Protein AF-A0A1H8B2S6-F1 (afdb_monomer_lite)

Structure (mmCIF, N/CA/C/O backbone):
data_AF-A0A1H8B2S6-F1
#
_entry.id   AF-A0A1H8B2S6-F1
#
loop_
_atom_site.group_PDB
_atom_site.id
_atom_site.type_symbol
_atom_site.label_atom_id
_atom_site.label_alt_id
_atom_site.label_comp_id
_atom_site.label_asym_id
_atom_site.label_entity_id
_atom_site.label_seq_id
_atom_site.pdbx_PDB_ins_code
_atom_site.Cartn_x
_atom_site.Cartn_y
_atom_site.Cartn_z
_atom_site.occupancy
_atom_site.B_iso_or_equiv
_atom_site.auth_seq_id
_atom_site.auth_comp_id
_atom_site.auth_asym_id
_atom_site.auth_atom_id
_atom_site.pdbx_PDB_model_num
ATOM 1 N N . MET A 1 1 ? 1.988 -7.710 14.280 1.00 56.19 1 MET A N 1
ATOM 2 C CA . MET A 1 1 ? 1.176 -6.472 14.354 1.00 56.19 1 MET A CA 1
ATOM 3 C C . MET A 1 1 ? 1.714 -5.464 13.348 1.00 56.19 1 MET A C 1
ATOM 5 O O . MET A 1 1 ? 2.924 -5.294 13.292 1.00 56.19 1 MET A O 1
ATOM 9 N N . LEU A 1 2 ? 0.861 -4.833 12.533 1.00 63.38 2 LEU A N 1
ATOM 10 C CA . LEU A 1 2 ? 1.284 -3.768 11.609 1.00 63.38 2 LEU A CA 1
ATOM 11 C C . LEU A 1 2 ? 1.511 -2.454 12.372 1.00 63.38 2 LEU A C 1
ATOM 13 O O . LEU A 1 2 ? 0.893 -2.241 13.412 1.00 63.38 2 LEU A O 1
ATOM 17 N N . GLU A 1 3 ? 2.323 -1.538 11.832 1.00 60.88 3 GLU A N 1
ATOM 18 C CA . GLU A 1 3 ? 2.626 -0.228 12.457 1.00 60.88 3 GLU A CA 1
ATOM 19 C C . GLU A 1 3 ? 1.381 0.630 12.747 1.00 60.88 3 GLU A C 1
ATOM 21 O O . GLU A 1 3 ? 1.406 1.519 13.592 1.00 60.88 3 GLU A O 1
ATOM 26 N N . ASN A 1 4 ? 0.259 0.329 12.096 1.00 59.06 4 ASN A N 1
ATOM 27 C CA . ASN A 1 4 ? -1.037 0.942 12.372 1.00 59.06 4 ASN A CA 1
ATOM 28 C C . ASN A 1 4 ? -1.821 0.315 13.539 1.00 59.06 4 ASN A C 1
ATOM 30 O O . ASN A 1 4 ? -2.998 0.637 13.709 1.00 59.06 4 ASN A O 1
ATOM 34 N N . GLY A 1 5 ? -1.233 -0.613 14.295 1.00 60.88 5 GLY A N 1
ATOM 35 C CA . GLY A 1 5 ? -1.911 -1.329 15.380 1.00 60.88 5 GLY A CA 1
ATOM 36 C C . GLY A 1 5 ? -3.005 -2.289 14.902 1.00 60.88 5 GLY A C 1
ATOM 37 O O . GLY A 1 5 ? -3.838 -2.713 15.695 1.00 60.88 5 GLY A O 1
ATOM 38 N N . LYS A 1 6 ? -3.031 -2.617 13.603 1.00 64.00 6 LYS A N 1
ATOM 39 C CA . LYS A 1 6 ? -3.964 -3.584 13.012 1.00 64.00 6 LYS A CA 1
ATOM 40 C C . LYS A 1 6 ? -3.257 -4.904 12.743 1.00 64.00 6 LYS A C 1
ATOM 42 O O . LYS A 1 6 ? -2.095 -4.926 12.341 1.00 64.00 6 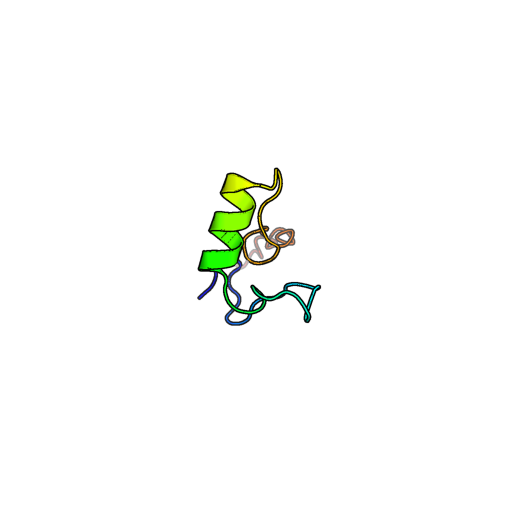LYS A O 1
ATOM 47 N N . GLU A 1 7 ? -3.985 -5.995 12.912 1.00 66.25 7 GLU A N 1
ATOM 48 C CA . GLU A 1 7 ? -3.527 -7.332 12.522 1.00 66.25 7 GLU A CA 1
ATOM 49 C C . GLU A 1 7 ? -3.687 -7.557 11.013 1.00 66.25 7 GLU A C 1
ATOM 51 O O . GLU A 1 7 ? -2.926 -8.307 10.411 1.00 66.25 7 GLU A O 1
ATOM 56 N N . VAL A 1 8 ? -4.618 -6.828 10.385 1.00 68.19 8 VAL A N 1
ATOM 57 C CA . VAL A 1 8 ? -4.978 -6.975 8.971 1.00 68.19 8 VAL A CA 1
ATOM 58 C C . VAL A 1 8 ? -4.690 -5.691 8.190 1.00 68.19 8 VAL A C 1
ATOM 60 O O . VAL A 1 8 ? -4.983 -4.576 8.638 1.00 68.19 8 VAL A O 1
ATOM 63 N N . CYS A 1 9 ? -4.136 -5.846 6.985 1.00 75.56 9 CYS A N 1
ATOM 64 C CA . CYS A 1 9 ? -3.909 -4.743 6.058 1.00 75.56 9 CYS A CA 1
ATOM 65 C C . CYS A 1 9 ? -5.244 -4.091 5.663 1.00 75.56 9 CYS A C 1
ATOM 67 O O . CYS A 1 9 ? -6.107 -4.715 5.053 1.00 75.56 9 CYS A O 1
ATOM 69 N N . ASN A 1 10 ? -5.406 -2.804 5.971 1.00 75.38 10 ASN A N 1
ATOM 70 C CA . ASN A 1 10 ? -6.611 -2.026 5.667 1.00 75.38 10 ASN A CA 1
ATOM 71 C C . ASN A 1 10 ? -6.514 -1.271 4.332 1.00 75.38 10 ASN A C 1
ATOM 73 O O . ASN A 1 10 ? -7.089 -0.188 4.185 1.00 75.38 10 ASN A O 1
ATOM 77 N N . CYS A 1 11 ? -5.735 -1.785 3.379 1.00 80.69 11 CYS A N 1
ATOM 78 C CA . CYS A 1 11 ? -5.645 -1.172 2.062 1.00 80.69 11 CYS A CA 1
ATOM 79 C C . CYS A 1 11 ? -7.013 -1.245 1.368 1.00 80.69 11 CYS A C 1
ATOM 81 O O . CYS A 1 11 ? -7.639 -2.296 1.315 1.00 80.69 11 CYS A O 1
ATOM 83 N N . LYS A 1 12 ? -7.485 -0.128 0.812 1.00 80.06 12 LYS A N 1
ATOM 84 C CA . LYS A 1 12 ? -8.769 -0.099 0.090 1.00 80.06 12 LYS A CA 1
ATOM 85 C C . LYS A 1 12 ? -8.725 -0.813 -1.266 1.00 80.06 12 LYS A C 1
ATOM 87 O O . LYS A 1 12 ? -9.767 -1.108 -1.831 1.00 80.06 12 LYS A O 1
ATOM 92 N N . ILE A 1 13 ? -7.523 -1.051 -1.792 1.00 82.75 13 ILE A N 1
ATOM 93 C CA . ILE A 1 13 ? -7.298 -1.680 -3.094 1.00 82.75 13 ILE A CA 1
ATOM 94 C C . ILE A 1 13 ? -7.088 -3.174 -2.850 1.00 82.75 13 ILE A C 1
ATOM 96 O O . ILE A 1 13 ? -5.968 -3.592 -2.548 1.00 82.75 13 ILE A O 1
ATOM 100 N N . LYS A 1 14 ? -8.174 -3.948 -2.924 1.00 82.62 14 LYS A N 1
ATOM 101 C CA . LYS A 1 14 ? -8.153 -5.400 -2.690 1.00 82.62 14 LYS A CA 1
ATOM 102 C C . LYS A 1 14 ? -7.471 -6.163 -3.827 1.00 82.62 14 LYS A C 1
ATOM 104 O O . LYS A 1 14 ? -6.76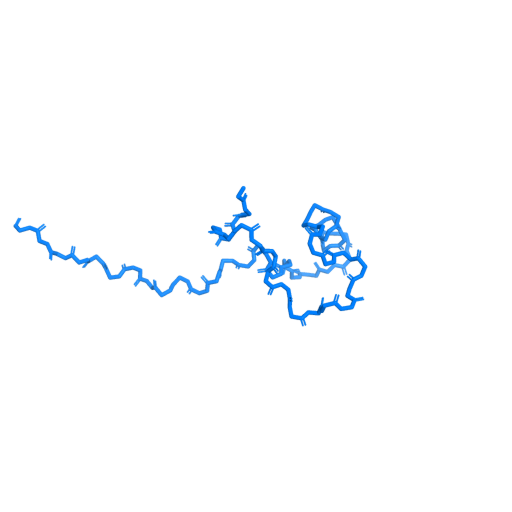5 -7.121 -3.552 1.00 82.62 14 LYS A O 1
ATOM 109 N N . ASP A 1 15 ? -7.569 -5.660 -5.057 1.00 84.75 15 ASP A N 1
ATOM 110 C CA . ASP A 1 15 ? -6.941 -6.262 -6.248 1.00 84.75 15 ASP A CA 1
ATOM 111 C C . ASP A 1 15 ? -5.444 -5.935 -6.381 1.00 84.75 15 ASP A C 1
ATOM 113 O O . ASP A 1 15 ? -4.797 -6.249 -7.377 1.00 84.75 15 ASP A O 1
ATOM 117 N N . CYS A 1 16 ? -4.865 -5.249 -5.393 1.00 83.44 16 CYS A N 1
ATOM 118 C CA . CYS A 1 16 ? -3.444 -4.942 -5.411 1.00 83.44 16 CYS A CA 1
ATOM 119 C C . CYS A 1 16 ? -2.639 -6.239 -5.216 1.00 83.44 16 CYS A C 1
ATOM 121 O O . CYS A 1 16 ? -2.860 -6.923 -4.217 1.00 83.44 16 CYS A O 1
ATOM 123 N N . PRO A 1 17 ? -1.617 -6.530 -6.045 1.00 85.81 17 PRO A N 1
ATOM 124 C CA . PRO A 1 17 ? -0.769 -7.715 -5.863 1.00 85.81 17 PRO A CA 1
ATOM 125 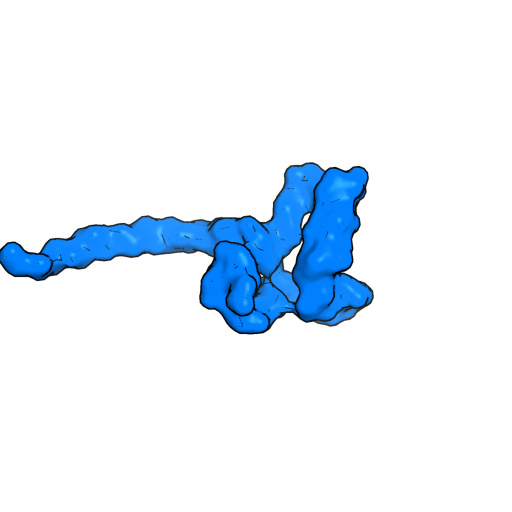C C . PRO A 1 17 ? 0.009 -7.699 -4.535 1.00 85.81 17 PRO A C 1
ATOM 127 O O . PRO A 1 17 ? 0.513 -8.724 -4.088 1.00 85.81 17 PRO A O 1
ATOM 130 N N . ARG A 1 18 ? 0.092 -6.528 -3.886 1.00 85.56 18 ARG A N 1
ATOM 131 C CA . ARG A 1 18 ? 0.719 -6.313 -2.574 1.00 85.56 18 ARG A CA 1
ATOM 132 C C . ARG A 1 18 ? -0.310 -6.182 -1.439 1.00 85.56 18 ARG A C 1
ATOM 134 O O . ARG A 1 18 ? 0.019 -5.697 -0.357 1.00 85.56 18 ARG A O 1
ATOM 141 N N . PHE A 1 19 ? -1.578 -6.529 -1.675 1.00 83.06 19 PHE A N 1
ATOM 142 C CA . PHE A 1 19 ? -2.598 -6.568 -0.625 1.00 83.06 19 PHE A CA 1
ATOM 143 C C . PHE A 1 19 ? -2.224 -7.635 0.417 1.00 83.06 19 PHE A C 1
ATOM 145 O O . PHE A 1 19 ? -1.798 -8.729 0.066 1.00 83.06 19 PHE A O 1
ATOM 152 N N . GLY A 1 20 ? -2.283 -7.299 1.709 1.00 78.81 20 GLY A N 1
ATOM 153 C CA . GLY A 1 20 ? -1.800 -8.170 2.797 1.00 78.81 20 GLY A CA 1
ATOM 154 C C . GLY A 1 20 ? -0.271 -8.248 2.948 1.00 78.81 20 GLY A C 1
ATOM 155 O O . GLY A 1 20 ? 0.220 -8.426 4.058 1.00 78.81 20 GLY A O 1
ATOM 156 N N . LYS A 1 21 ? 0.490 -8.011 1.876 1.00 84.44 21 LYS A N 1
ATOM 157 C CA . LYS A 1 21 ? 1.962 -8.007 1.850 1.00 84.44 21 LYS A CA 1
ATOM 158 C C . LYS A 1 21 ? 2.524 -6.628 2.196 1.00 84.44 21 LYS A C 1
ATOM 160 O O . LYS A 1 21 ? 2.951 -5.860 1.333 1.00 84.44 21 LYS A O 1
ATOM 165 N N . CYS A 1 22 ? 2.470 -6.271 3.477 1.00 77.94 22 CYS A N 1
ATOM 166 C CA . CYS A 1 22 ? 2.848 -4.930 3.926 1.00 77.94 22 CYS A CA 1
ATOM 167 C C . CYS A 1 22 ? 4.321 -4.578 3.676 1.00 77.94 22 CYS A C 1
ATOM 169 O O . CYS A 1 22 ? 4.597 -3.418 3.385 1.00 77.94 22 CY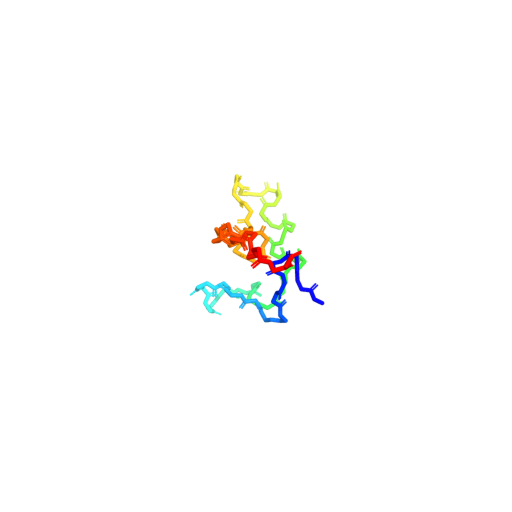S A O 1
ATOM 171 N N . GLU A 1 23 ? 5.237 -5.543 3.739 1.00 80.56 23 GLU A N 1
ATOM 172 C CA . GLU A 1 23 ? 6.668 -5.322 3.496 1.00 80.56 23 GLU A CA 1
ATOM 173 C C . GLU A 1 23 ? 6.942 -4.919 2.039 1.00 80.56 23 GLU A C 1
ATOM 175 O O . GLU A 1 23 ? 7.370 -3.791 1.790 1.00 80.56 23 GLU A O 1
ATOM 180 N N . GLU A 1 24 ? 6.516 -5.749 1.079 1.00 85.69 24 GLU A N 1
ATOM 181 C CA . GLU A 1 24 ? 6.597 -5.448 -0.361 1.00 85.69 24 GLU A CA 1
ATOM 182 C C . GLU A 1 24 ? 5.875 -4.131 -0.715 1.00 85.69 24 GLU A C 1
ATOM 184 O O . GLU A 1 24 ? 6.306 -3.343 -1.563 1.00 85.69 24 GLU A O 1
ATOM 189 N N . CYS A 1 25 ? 4.742 -3.857 -0.055 1.00 84.56 25 CYS A N 1
ATOM 190 C CA . CYS A 1 25 ? 4.005 -2.608 -0.227 1.00 84.56 25 CYS A CA 1
ATOM 191 C C . CYS A 1 25 ? 4.820 -1.398 0.251 1.00 84.56 25 CYS A C 1
ATOM 193 O O . CYS A 1 25 ? 4.837 -0.364 -0.419 1.00 84.56 25 CYS A O 1
ATOM 195 N N . MET A 1 26 ? 5.523 -1.510 1.379 1.00 81.88 26 MET A N 1
ATOM 196 C CA . MET A 1 26 ? 6.374 -0.440 1.895 1.00 81.88 26 MET A CA 1
ATOM 197 C C . MET A 1 26 ? 7.562 -0.159 0.987 1.00 81.88 26 MET A C 1
ATOM 199 O O . MET A 1 26 ? 7.829 1.010 0.722 1.00 81.88 26 MET A O 1
ATOM 203 N N . GLU A 1 27 ? 8.243 -1.185 0.488 1.00 87.75 27 GLU A N 1
ATOM 204 C CA . GLU A 1 27 ? 9.378 -1.010 -0.422 1.00 87.75 27 GLU A CA 1
ATOM 205 C C . GLU A 1 27 ? 8.958 -0.325 -1.719 1.00 87.75 27 GLU A C 1
ATOM 207 O O . GLU A 1 27 ? 9.550 0.683 -2.111 1.00 87.75 27 GLU A O 1
ATOM 212 N N . HIS A 1 28 ? 7.859 -0.779 -2.330 1.00 88.56 28 HIS A N 1
ATOM 213 C CA . HIS A 1 28 ? 7.322 -0.129 -3.523 1.00 88.56 28 HIS A CA 1
ATOM 214 C C . HIS A 1 28 ? 6.973 1.339 -3.260 1.00 88.56 28 HIS A C 1
ATOM 216 O O . HIS A 1 28 ? 7.233 2.208 -4.091 1.00 88.56 28 HIS A O 1
ATOM 222 N N . HIS A 1 29 ? 6.391 1.638 -2.097 1.00 87.00 29 HIS A N 1
ATOM 223 C CA . HIS A 1 29 ? 6.100 3.015 -1.737 1.00 87.00 29 HIS A CA 1
ATOM 224 C C . HIS A 1 29 ? 7.381 3.827 -1.494 1.00 87.00 29 HIS A C 1
ATOM 226 O O . HIS A 1 29 ? 7.465 4.929 -2.009 1.00 87.00 29 HIS A O 1
ATOM 232 N N . ARG A 1 30 ? 8.406 3.296 -0.819 1.00 85.00 30 ARG A N 1
ATOM 233 C CA . ARG A 1 30 ? 9.696 3.991 -0.630 1.00 85.00 30 ARG A CA 1
ATOM 234 C C . ARG A 1 30 ? 10.377 4.345 -1.952 1.00 85.00 30 ARG A C 1
ATOM 236 O O . ARG A 1 30 ? 10.923 5.434 -2.067 1.00 85.00 30 ARG A O 1
ATOM 243 N N . LEU A 1 31 ? 10.328 3.438 -2.927 1.00 88.75 31 LEU A N 1
ATOM 244 C CA . LEU A 1 31 ? 11.013 3.598 -4.210 1.00 88.75 31 LEU A CA 1
ATOM 245 C C . LEU A 1 31 ? 10.215 4.436 -5.218 1.00 88.75 31 LEU A C 1
ATOM 247 O O . LEU A 1 31 ? 10.795 5.231 -5.951 1.00 88.75 31 LEU A O 1
ATOM 251 N N . TYR A 1 32 ? 8.888 4.275 -5.258 1.00 88.00 32 TYR A N 1
ATOM 252 C CA . TYR A 1 32 ? 8.062 4.799 -6.353 1.00 88.00 32 TYR A CA 1
ATOM 253 C C . TYR A 1 32 ? 6.955 5.767 -5.918 1.00 88.00 32 TYR A C 1
ATOM 255 O O . TYR A 1 32 ? 6.312 6.371 -6.780 1.00 88.00 32 TYR A O 1
ATOM 263 N N . LYS A 1 33 ? 6.657 5.918 -4.617 1.00 82.94 33 LYS A N 1
ATOM 264 C CA . LYS A 1 33 ? 5.525 6.740 -4.144 1.00 82.94 33 LYS A CA 1
ATOM 265 C C . 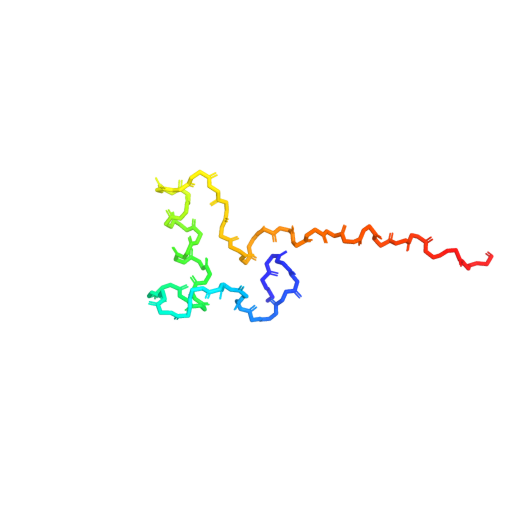LYS A 1 33 ? 5.914 7.709 -3.027 1.00 82.94 33 LYS A C 1
ATOM 267 O O . LYS A 1 33 ? 6.401 7.348 -1.972 1.00 82.94 33 LYS A O 1
ATOM 272 N N . LYS A 1 34 ? 5.498 8.965 -3.169 1.00 79.25 34 LYS A N 1
ATOM 273 C CA . LYS A 1 34 ? 5.711 9.996 -2.137 1.00 79.25 34 LYS A CA 1
ATOM 274 C C . LYS A 1 34 ? 4.975 9.736 -0.809 1.00 79.25 34 LYS A C 1
ATOM 276 O O . LYS A 1 34 ? 5.351 10.281 0.223 1.00 79.25 34 LYS A O 1
ATOM 281 N N . HIS A 1 35 ? 3.901 8.946 -0.818 1.00 77.19 35 HIS A N 1
ATOM 282 C CA . HIS A 1 35 ? 3.049 8.737 0.359 1.00 77.19 35 HIS A CA 1
ATOM 283 C C . HIS A 1 35 ? 3.205 7.334 0.932 1.00 77.19 35 HIS A C 1
ATOM 285 O O . HIS A 1 35 ? 3.236 6.396 0.143 1.00 77.19 35 HIS A O 1
ATOM 291 N N . PRO A 1 36 ? 3.187 7.149 2.263 1.00 77.62 36 PRO A N 1
ATOM 292 C CA . PRO A 1 36 ? 3.239 5.822 2.860 1.00 77.62 36 PRO A CA 1
ATOM 293 C C . PRO A 1 36 ? 1.977 5.000 2.538 1.00 77.62 36 PRO A C 1
ATOM 295 O O . PRO A 1 36 ? 0.885 5.566 2.320 1.00 77.62 36 PRO A O 1
ATOM 298 N N . PRO A 1 37 ? 2.105 3.660 2.521 1.00 80.81 37 PRO A N 1
ATOM 299 C CA . PRO A 1 37 ? 0.977 2.769 2.310 1.00 80.81 37 PRO A CA 1
ATOM 300 C C . PRO A 1 37 ? -0.039 2.908 3.445 1.00 80.81 37 PRO A C 1
ATOM 302 O O . PRO A 1 37 ? 0.283 3.323 4.559 1.00 80.81 37 PRO A O 1
ATOM 305 N N . TYR A 1 38 ? -1.296 2.555 3.169 1.00 75.69 38 TYR A N 1
ATOM 306 C CA . TYR A 1 38 ? -2.393 2.729 4.128 1.00 75.69 38 TYR A CA 1
ATOM 307 C C . TYR A 1 38 ? -2.171 2.001 5.451 1.00 75.69 38 TYR A C 1
ATOM 309 O O . TYR A 1 38 ? -2.652 2.499 6.458 1.00 75.69 38 TYR A O 1
ATOM 317 N N . CYS A 1 39 ? -1.420 0.896 5.445 1.00 72.31 39 CYS A N 1
ATOM 318 C CA . CYS A 1 39 ? -1.035 0.113 6.620 1.00 72.31 39 CYS A CA 1
ATOM 319 C C . CYS A 1 39 ? 0.019 0.778 7.523 1.00 72.31 39 CYS A C 1
ATOM 321 O O . CYS A 1 39 ? 0.230 0.292 8.629 1.00 72.31 39 CYS A O 1
ATOM 323 N N . LYS A 1 40 ? 0.670 1.850 7.049 1.00 71.38 40 LYS A N 1
ATOM 324 C CA . LYS A 1 40 ? 1.652 2.669 7.784 1.00 71.38 40 LYS A CA 1
ATOM 325 C C . LYS A 1 40 ? 1.185 4.117 7.966 1.00 71.38 40 LYS A C 1
ATOM 327 O O . LYS A 1 40 ? 1.783 4.895 8.704 1.00 71.38 40 LYS A O 1
ATOM 332 N N . ARG A 1 41 ? 0.110 4.527 7.282 1.00 74.50 41 ARG A N 1
ATOM 333 C CA . ARG A 1 41 ? -0.548 5.796 7.596 1.00 74.50 41 ARG A CA 1
ATOM 334 C C . ARG A 1 41 ? -1.120 5.655 8.985 1.00 74.50 41 ARG A C 1
ATOM 336 O O . ARG A 1 41 ? -2.141 4.980 9.101 1.00 74.50 41 ARG A O 1
ATOM 343 N N . ALA A 1 42 ? -0.507 6.318 9.966 1.00 61.47 42 ALA A N 1
ATOM 344 C CA . ALA A 1 42 ? -1.104 6.525 11.273 1.00 61.47 42 ALA A CA 1
ATOM 345 C C . ALA A 1 42 ? -2.546 6.969 11.021 1.00 61.47 42 ALA A C 1
ATOM 347 O O . ALA A 1 42 ? -2.792 8.084 10.546 1.00 61.47 42 ALA A O 1
ATOM 348 N N . GLY A 1 43 ? -3.494 6.037 11.184 1.00 57.47 43 GLY A N 1
ATOM 349 C CA . GLY A 1 43 ? -4.905 6.355 11.040 1.00 57.47 43 GLY A CA 1
ATOM 350 C C . GLY A 1 43 ? -5.109 7.514 11.981 1.00 57.47 43 GLY A C 1
ATOM 351 O O . GLY A 1 43 ? -4.626 7.372 13.104 1.00 57.47 43 GLY A O 1
ATOM 352 N N . ARG A 1 44 ? -5.655 8.649 11.487 1.00 52.50 44 ARG A N 1
ATOM 353 C CA . ARG A 1 44 ? -5.852 9.886 12.263 1.00 52.50 44 ARG A CA 1
ATOM 354 C C . ARG A 1 44 ? -6.138 9.433 13.672 1.00 52.50 44 ARG A C 1
ATOM 356 O O . ARG A 1 44 ? -7.215 8.879 13.890 1.00 52.50 44 ARG A O 1
ATOM 363 N N . GLN A 1 45 ? -5.141 9.508 14.555 1.00 54.03 45 GLN A N 1
ATOM 364 C CA . GLN A 1 45 ? -5.381 9.107 15.917 1.00 54.03 45 GLN A CA 1
ATOM 365 C C . GLN A 1 45 ? -6.386 10.161 16.316 1.00 54.03 45 GLN A C 1
ATOM 367 O O . GLN A 1 45 ? -6.050 11.343 16.407 1.00 54.03 45 GLN A O 1
ATOM 372 N N . VAL A 1 46 ? -7.658 9.757 16.381 1.00 52.44 46 VAL A N 1
ATOM 373 C CA . VAL A 1 46 ? -8.645 10.414 17.209 1.00 52.44 46 VAL A CA 1
ATOM 374 C C . VAL A 1 46 ? -7.857 10.570 18.482 1.00 52.44 46 VAL A C 1
ATOM 376 O O . VAL A 1 46 ? -7.491 9.546 19.063 1.00 52.44 46 VAL A O 1
ATOM 379 N N . LYS A 1 47 ? -7.388 11.803 18.745 1.00 50.88 47 LYS A N 1
ATOM 380 C CA . LYS A 1 47 ? -6.552 12.122 19.896 1.00 50.88 47 LYS A CA 1
ATOM 381 C C . LYS A 1 47 ? -7.194 11.324 21.007 1.00 50.88 47 LYS A C 1
ATOM 383 O O . LYS A 1 47 ? -8.372 11.577 21.269 1.00 50.88 47 LYS A O 1
ATOM 388 N N . LYS A 1 48 ? -6.520 10.286 21.527 1.00 51.06 48 LYS A N 1
ATOM 389 C CA . LYS A 1 48 ? -7.032 9.588 22.700 1.00 51.06 48 LYS A CA 1
ATOM 390 C C . LYS A 1 48 ? -7.238 10.736 23.669 1.00 51.06 48 LYS A C 1
ATOM 392 O O . LYS A 1 48 ? -6.259 11.384 24.046 1.00 51.06 48 LYS A O 1
ATOM 397 N N . LYS A 1 49 ? -8.501 11.105 23.916 1.00 47.53 49 LYS A N 1
ATOM 398 C CA . LYS A 1 49 ? -8.825 12.015 25.000 1.00 47.53 49 LYS A CA 1
ATOM 399 C C . LYS A 1 49 ? -8.092 11.374 26.166 1.00 47.53 49 LYS A C 1
ATOM 401 O O . LYS A 1 49 ? -8.303 10.190 26.422 1.00 47.53 49 LYS A O 1
ATOM 406 N N . LYS A 1 50 ? -7.145 12.099 26.764 1.00 46.56 50 LYS A N 1
ATOM 407 C CA . LYS A 1 50 ? -6.744 11.803 28.132 1.00 46.56 50 LYS A CA 1
ATOM 408 C C . LYS A 1 50 ? -8.062 11.820 28.897 1.00 46.56 50 LYS A C 1
ATOM 410 O O . LYS A 1 50 ? -8.632 12.887 29.097 1.00 46.56 50 LYS A O 1
ATOM 415 N N . GLN A 1 51 ? -8.617 10.639 29.123 1.00 57.81 51 GLN A N 1
ATOM 416 C CA . GLN A 1 51 ? -9.718 10.450 30.033 1.00 57.81 51 GLN A CA 1
ATOM 417 C C . GLN A 1 51 ? -9.064 10.542 31.405 1.00 57.81 51 GLN A C 1
ATOM 419 O O . GLN A 1 51 ? -8.207 9.733 31.746 1.00 57.81 51 GLN A O 1
ATOM 424 N N . SER A 1 52 ? -9.347 11.659 32.059 1.00 67.06 52 SER A N 1
ATOM 425 C CA . SER A 1 52 ? -9.183 11.885 33.485 1.00 67.06 52 SER A CA 1
ATOM 426 C C . SER A 1 52 ? -9.988 10.855 34.277 1.00 67.06 52 SER A C 1
ATOM 428 O O . SER A 1 52 ? -11.148 10.637 33.933 1.00 67.06 52 SER A O 1
ATOM 430 N N . ASP A 1 53 ? -9.353 10.286 35.294 1.00 62.16 53 ASP A N 1
ATOM 431 C CA . ASP A 1 53 ? -9.888 9.567 36.464 1.00 62.16 53 ASP A CA 1
ATOM 432 C C . ASP A 1 53 ? -8.626 9.363 37.337 1.00 62.16 53 ASP A C 1
ATOM 434 O O . ASP A 1 53 ? -7.636 8.852 36.811 1.00 62.16 53 ASP A O 1
ATOM 438 N N . GLU A 1 54 ? -8.439 9.841 38.564 1.00 56.88 54 GLU A N 1
ATOM 439 C CA . GLU A 1 54 ? -9.258 10.391 39.651 1.00 56.88 54 GLU A CA 1
ATOM 440 C C . GLU A 1 54 ? -8.342 11.299 40.506 1.00 56.88 54 GLU A C 1
ATOM 442 O O . GLU A 1 54 ? -7.104 11.069 40.485 1.00 56.88 54 GLU A O 1
#

Radius of gyration: 14.23 Å; chains: 1; bounding box: 21×20×46 Å

Foldseek 3Di:
DFLLPDPAFPAPCPVDPCHRVQPVQQVCCVVPNPDGGPSNPNPPPPPPPPPDDD

Sequence (54 aa):
MLENGKEVCNCKIKDCPRFGKCEECMEHHRLYKKHPPYCKRAGRQVKKKKQSDE

Organism: NCBI:txid474960

pLDDT: mean 72.35, std 12.66, range [46.56, 88.75]

Secondary structure (DSSP, 8-state):
--TTS-SS---S-TT-TTS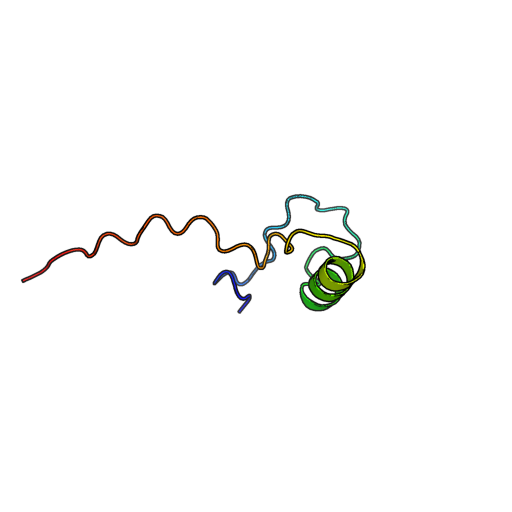S-HHHHHHHHHHH-SS--TTTS-------------